Protein AF-A0A6L2MJM1-F1 (afdb_monomer_lite)

Radius of gyration: 27.19 Å; chains: 1; bounding box: 66×31×57 Å

Secondary structure (DSSP, 8-state):
-HHHHHHHHHHHHHHHHHHTS---GGGTB-TTS-B-HHHHHHH------HHHHHHHHHHHHHHHHHHHHHHHHHHHHHHHHHHHHHT----HHHHHHTTSPPPPHHHHHHHHT--

Organism: Tanacetum cinerariifolium (NCBI:txid118510)

pLDDT: mean 71.11, std 10.12, range [45.22, 91.31]

InterPro domains:
  IPR004648 Tetrapeptide transporter, OPT1/isp4 [PTHR22601] (22-107)
  IPR004813 Oligopeptide transporter, OPT superfamily [PF03169] (9-107)

Foldseek 3Di:
DVVLVVVVVVLVVVVVVVVPPDPPVVQQADPVRDGDVVSCVVVDDPPPDVVVVVSVVVVVVSVVVVVVVCCVPCVVVVVVVVVCVVVPDCDVVNVVCVVPDDDPVVVVVVVVVVD

Sequence (115 aa):
MRVLIFAIVNVFLGYILIMYLEYDIAKIVNSKFEIDYIEYGKQGKVNLSTFFAITYGFGFATIASTLTRVGLFYGKEIYQRYKACTKGKVDVHTSLMRNYKDIPLWIKYKCHLRD

Structure (mmCIF, N/CA/C/O backbone):
data_AF-A0A6L2MJM1-F1
#
_entry.id   AF-A0A6L2MJM1-F1
#
loop_
_atom_site.group_PDB
_atom_site.id
_atom_site.type_symbol
_atom_site.label_atom_id
_atom_site.label_alt_id
_atom_site.label_comp_id
_atom_site.label_asym_id
_atom_site.label_entity_id
_atom_site.label_seq_id
_atom_site.pdbx_PDB_ins_code
_atom_site.Cartn_x
_atom_site.Cartn_y
_atom_site.Cartn_z
_atom_site.occupancy
_atom_site.B_iso_or_equiv
_atom_site.auth_seq_id
_atom_site.auth_comp_id
_atom_site.auth_asym_id
_atom_site.auth_atom_id
_atom_site.pdbx_PDB_model_num
ATOM 1 N N . MET A 1 1 ? 1.430 6.263 12.903 1.00 54.59 1 MET A N 1
ATOM 2 C CA . MET A 1 1 ? 0.715 6.579 11.644 1.00 54.59 1 MET A CA 1
ATOM 3 C C . MET A 1 1 ? 1.366 7.727 10.865 1.00 54.59 1 MET A C 1
ATOM 5 O O . MET A 1 1 ? 1.631 7.545 9.688 1.00 54.59 1 MET A O 1
ATOM 9 N N . ARG A 1 2 ? 1.726 8.854 11.508 1.00 50.34 2 ARG A N 1
ATOM 10 C CA . ARG A 1 2 ? 2.435 9.988 10.865 1.00 50.34 2 ARG A CA 1
ATOM 11 C C . ARG A 1 2 ? 3.760 9.620 10.167 1.00 50.34 2 ARG A C 1
ATOM 13 O O . ARG A 1 2 ? 4.003 10.093 9.068 1.00 50.34 2 ARG A O 1
ATOM 20 N N . VAL A 1 3 ? 4.564 8.727 10.751 1.00 55.75 3 VAL A N 1
ATOM 21 C CA . VAL A 1 3 ? 5.849 8.280 10.165 1.00 55.75 3 VAL A CA 1
ATOM 22 C C . VAL A 1 3 ? 5.651 7.428 8.904 1.00 55.75 3 VAL A C 1
ATOM 24 O O . VAL A 1 3 ? 6.419 7.538 7.959 1.00 55.75 3 VAL A O 1
ATOM 27 N N . LEU A 1 4 ? 4.583 6.623 8.858 1.00 59.38 4 LEU A N 1
ATOM 28 C CA . LEU A 1 4 ? 4.282 5.764 7.711 1.00 59.38 4 LEU A CA 1
ATOM 29 C C . LEU A 1 4 ? 3.825 6.594 6.506 1.00 59.38 4 LEU A C 1
ATOM 31 O O . LEU A 1 4 ? 4.268 6.353 5.395 1.00 59.38 4 LEU A O 1
ATOM 35 N N . ILE A 1 5 ? 2.989 7.609 6.739 1.00 64.12 5 ILE A N 1
ATOM 36 C CA . ILE A 1 5 ? 2.535 8.530 5.688 1.00 64.12 5 ILE A CA 1
ATOM 37 C C . ILE A 1 5 ? 3.721 9.336 5.147 1.00 64.12 5 ILE A C 1
ATOM 39 O O . ILE A 1 5 ? 3.866 9.459 3.938 1.00 64.12 5 ILE A O 1
ATOM 43 N N . PHE A 1 6 ? 4.614 9.816 6.019 1.00 60.75 6 PHE A N 1
ATOM 44 C CA . PHE A 1 6 ? 5.819 10.530 5.588 1.00 60.75 6 PHE A CA 1
ATOM 45 C C . PHE A 1 6 ? 6.770 9.634 4.775 1.00 60.75 6 PHE A C 1
ATOM 47 O O . PHE A 1 6 ? 7.323 10.081 3.773 1.00 60.75 6 PHE A O 1
ATOM 54 N N . ALA A 1 7 ? 6.914 8.361 5.159 1.00 60.47 7 ALA A N 1
ATOM 55 C CA . ALA A 1 7 ? 7.700 7.380 4.414 1.00 60.47 7 ALA A CA 1
ATOM 56 C C . ALA A 1 7 ? 7.066 7.036 3.057 1.00 60.47 7 ALA A C 1
ATOM 58 O O . ALA A 1 7 ? 7.768 7.010 2.055 1.00 60.47 7 ALA A O 1
ATOM 59 N N . ILE A 1 8 ? 5.744 6.841 3.001 1.00 69.19 8 ILE A N 1
ATOM 60 C CA . ILE A 1 8 ? 5.022 6.564 1.751 1.00 69.19 8 ILE A CA 1
ATOM 61 C C . ILE A 1 8 ? 5.135 7.755 0.799 1.00 69.19 8 ILE A C 1
ATOM 63 O O . ILE A 1 8 ? 5.470 7.551 -0.360 1.00 69.19 8 ILE A O 1
ATOM 67 N N . VAL A 1 9 ? 4.934 8.989 1.280 1.00 72.75 9 VAL A N 1
ATOM 68 C CA . VAL A 1 9 ? 5.058 10.205 0.456 1.00 72.75 9 VAL A CA 1
ATOM 69 C C . VAL A 1 9 ? 6.485 10.375 -0.073 1.00 72.75 9 VAL A C 1
ATOM 71 O O . VAL A 1 9 ? 6.648 10.659 -1.253 1.00 72.75 9 VAL A O 1
ATOM 74 N N . ASN A 1 10 ? 7.519 10.137 0.743 1.00 61.28 10 ASN A N 1
ATOM 75 C CA . ASN A 1 10 ? 8.912 10.221 0.283 1.00 61.28 10 ASN A CA 1
ATOM 76 C C . ASN A 1 10 ? 9.290 9.097 -0.694 1.00 61.28 10 ASN A C 1
ATOM 78 O O . ASN A 1 10 ? 10.012 9.351 -1.654 1.00 61.28 10 ASN A O 1
ATOM 82 N N . VAL A 1 11 ? 8.784 7.874 -0.502 1.00 69.94 11 VAL A N 1
ATOM 83 C CA . VAL A 1 11 ? 8.998 6.759 -1.441 1.00 69.94 11 VAL A CA 1
ATOM 84 C C . VAL A 1 11 ? 8.280 7.015 -2.766 1.00 69.94 11 VAL A C 1
ATOM 86 O O . VAL A 1 11 ? 8.866 6.779 -3.815 1.00 69.94 11 VAL A O 1
ATOM 89 N N . PHE A 1 12 ? 7.056 7.548 -2.743 1.00 71.75 12 PHE A N 1
ATOM 90 C CA . PHE A 1 12 ? 6.311 7.902 -3.957 1.00 71.75 12 PHE A CA 1
ATOM 91 C C . PHE A 1 12 ? 6.956 9.072 -4.711 1.00 71.75 12 PHE A C 1
ATOM 93 O O . PHE A 1 12 ? 7.069 9.032 -5.934 1.00 71.75 12 PHE A O 1
ATOM 100 N N . LEU A 1 13 ? 7.425 10.089 -3.981 1.00 67.00 13 LEU A N 1
ATOM 101 C CA . LEU A 1 13 ? 8.143 11.228 -4.551 1.00 67.00 13 LEU A CA 1
ATOM 102 C C . LEU A 1 13 ? 9.494 10.793 -5.144 1.00 67.00 13 LEU A C 1
ATOM 104 O O . LEU A 1 13 ? 9.849 11.214 -6.241 1.00 67.00 13 LEU A O 1
ATOM 108 N N . GLY A 1 14 ? 10.205 9.884 -4.468 1.00 66.31 14 GLY A N 1
ATOM 109 C CA . GLY A 1 14 ? 11.418 9.251 -4.989 1.00 66.31 14 GLY A CA 1
ATOM 110 C C . GLY A 1 14 ? 11.156 8.359 -6.207 1.00 66.31 14 GLY A C 1
ATOM 111 O O . GLY A 1 14 ? 11.957 8.347 -7.135 1.00 66.31 14 GLY A O 1
ATOM 112 N N . TYR A 1 15 ? 10.018 7.664 -6.255 1.00 65.12 15 TYR A N 1
ATOM 113 C CA . TYR A 1 15 ? 9.613 6.836 -7.394 1.00 65.12 15 TYR A CA 1
ATOM 114 C C . TYR A 1 15 ? 9.321 7.678 -8.640 1.00 65.12 15 TYR A C 1
ATOM 116 O O . TYR A 1 15 ? 9.778 7.338 -9.727 1.00 65.12 15 TYR A O 1
ATOM 124 N N . ILE A 1 16 ? 8.642 8.818 -8.472 1.00 65.00 16 ILE A N 1
ATOM 125 C CA . ILE A 1 16 ? 8.428 9.809 -9.537 1.00 65.00 16 ILE A CA 1
ATOM 126 C C . ILE A 1 16 ? 9.755 10.365 -10.063 1.00 65.00 16 ILE A C 1
ATOM 128 O O . ILE A 1 16 ? 9.911 10.517 -11.271 1.00 65.00 16 ILE A O 1
ATOM 132 N N . LEU A 1 17 ? 10.724 10.618 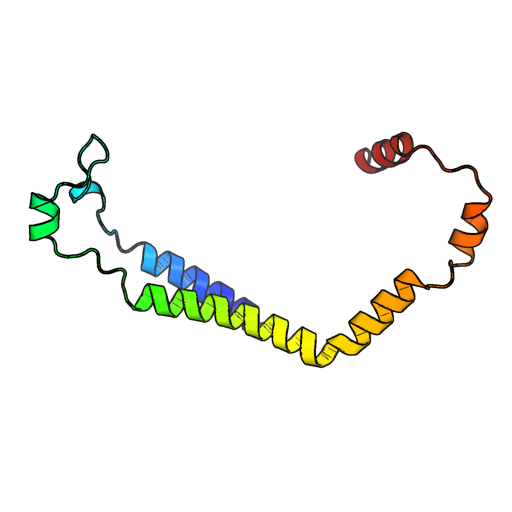-9.178 1.00 64.12 17 LEU A N 1
ATOM 133 C CA . LEU A 1 17 ? 12.022 11.165 -9.572 1.00 64.12 17 LEU A CA 1
ATOM 134 C C . LEU A 1 17 ? 12.910 10.125 -10.286 1.00 64.12 17 LEU A C 1
ATOM 136 O O . LEU A 1 17 ? 13.607 10.465 -11.235 1.00 64.12 17 LEU A O 1
ATOM 140 N N . ILE A 1 18 ? 12.869 8.856 -9.859 1.00 61.38 18 ILE A N 1
ATOM 141 C CA . ILE A 1 18 ? 13.660 7.755 -10.445 1.00 61.38 18 ILE A CA 1
ATOM 142 C C . ILE A 1 18 ? 13.055 7.265 -11.769 1.00 61.38 18 ILE A C 1
ATOM 144 O O . ILE A 1 18 ? 13.792 6.865 -12.668 1.00 61.38 18 ILE A O 1
ATOM 148 N N . MET A 1 19 ? 11.729 7.316 -11.919 1.00 59.94 19 MET A N 1
ATOM 149 C CA . MET A 1 19 ? 11.050 6.931 -13.161 1.00 59.94 19 MET A CA 1
ATOM 150 C C . MET A 1 19 ? 11.222 7.974 -14.281 1.00 59.94 19 MET A C 1
ATOM 152 O O . MET A 1 19 ? 11.053 7.637 -15.449 1.00 59.94 19 MET A O 1
ATOM 156 N N . TYR A 1 20 ? 11.606 9.212 -13.946 1.00 55.62 20 TYR A N 1
ATOM 157 C CA . TYR A 1 20 ? 11.908 10.267 -14.922 1.00 55.62 20 TYR A CA 1
ATOM 158 C C . TYR A 1 20 ? 13.303 10.157 -15.554 1.00 55.62 20 TYR A C 1
ATOM 160 O O . TYR A 1 20 ? 13.684 11.025 -16.336 1.00 55.62 20 TYR A O 1
ATOM 168 N N . LEU A 1 21 ? 14.076 9.108 -15.245 1.00 53.28 21 LEU A N 1
ATOM 169 C CA . LEU A 1 21 ? 15.259 8.792 -16.037 1.00 53.28 21 LEU A CA 1
ATOM 170 C C . LEU A 1 21 ? 14.778 8.191 -17.365 1.00 53.28 21 LEU A C 1
ATOM 172 O O . LEU A 1 21 ? 14.536 6.989 -17.455 1.00 53.28 21 LEU A O 1
ATOM 176 N N . GLU A 1 22 ? 14.555 9.075 -18.341 1.00 52.56 22 GLU A N 1
ATOM 177 C CA . GLU A 1 22 ? 14.043 8.810 -19.688 1.00 52.56 22 GLU A CA 1
ATOM 178 C C . GLU A 1 22 ? 14.609 7.512 -20.275 1.00 52.56 22 GLU A C 1
ATOM 180 O O . GLU A 1 22 ? 15.739 7.449 -20.760 1.00 52.56 22 GLU A O 1
ATOM 185 N N . TYR A 1 23 ? 13.801 6.454 -20.230 1.00 55.31 23 TYR A N 1
ATOM 186 C CA . TYR A 1 23 ? 14.033 5.274 -21.043 1.00 55.31 23 TYR A CA 1
ATOM 187 C C . TYR A 1 23 ? 13.324 5.505 -22.373 1.00 55.31 23 TYR A C 1
ATOM 189 O O . TYR A 1 23 ? 12.094 5.544 -22.437 1.00 55.31 23 TYR A O 1
ATOM 197 N N . ASP A 1 24 ? 14.111 5.709 -23.424 1.00 59.03 24 ASP A N 1
ATOM 198 C CA . ASP A 1 24 ? 13.628 6.060 -24.755 1.00 59.03 24 ASP A CA 1
ATOM 199 C C . ASP A 1 24 ? 13.020 4.828 -25.458 1.00 59.03 24 ASP A C 1
ATOM 201 O O . ASP A 1 24 ? 13.622 4.197 -26.330 1.00 59.03 24 ASP A O 1
ATOM 205 N N . ILE A 1 25 ? 11.802 4.455 -25.038 1.00 61.00 25 ILE A N 1
ATOM 206 C CA . ILE A 1 25 ? 10.995 3.364 -25.623 1.00 61.00 25 ILE A CA 1
ATOM 207 C C . ILE A 1 25 ? 10.766 3.601 -27.129 1.00 61.00 25 ILE A C 1
ATOM 209 O O . ILE A 1 25 ? 10.568 2.646 -27.885 1.00 61.00 25 ILE A O 1
ATOM 213 N N . ALA A 1 26 ? 10.819 4.860 -27.581 1.00 63.62 26 ALA A N 1
ATOM 214 C CA . ALA A 1 26 ? 10.542 5.240 -28.963 1.00 63.62 26 ALA A CA 1
ATOM 215 C C . ALA A 1 26 ? 11.582 4.705 -29.960 1.00 63.62 26 ALA A C 1
ATOM 217 O O . ALA A 1 26 ? 11.280 4.592 -31.145 1.00 63.62 26 ALA A O 1
ATOM 218 N N . LYS A 1 27 ? 12.780 4.312 -29.505 1.00 61.91 27 LYS A N 1
ATOM 219 C CA . LYS A 1 27 ? 13.795 3.685 -30.367 1.00 61.91 27 LYS A CA 1
ATOM 220 C C . LYS A 1 27 ? 13.565 2.198 -30.649 1.00 61.91 27 LYS A C 1
ATOM 222 O O . LYS A 1 27 ? 14.155 1.678 -31.588 1.00 61.91 27 LYS A O 1
ATOM 227 N N . ILE A 1 28 ? 12.763 1.506 -29.839 1.00 61.25 28 ILE A N 1
ATOM 228 C CA . ILE A 1 28 ? 12.554 0.046 -29.943 1.00 61.25 28 ILE A CA 1
ATOM 229 C C . ILE A 1 28 ? 11.263 -0.274 -30.714 1.00 61.25 28 ILE A C 1
ATOM 231 O O . ILE A 1 28 ? 11.121 -1.352 -31.295 1.00 61.25 28 ILE A O 1
ATOM 235 N N . VAL A 1 29 ? 10.313 0.662 -30.715 1.00 65.25 29 VAL A N 1
ATOM 236 C CA . VAL A 1 29 ? 8.975 0.480 -31.281 1.00 65.25 29 VAL A CA 1
ATOM 237 C C . VAL A 1 29 ? 8.872 1.230 -32.608 1.00 65.25 29 VAL A C 1
ATOM 239 O O . VAL A 1 29 ? 9.000 2.450 -32.656 1.00 65.25 29 VAL A O 1
ATOM 242 N N . ASN A 1 30 ? 8.625 0.500 -33.698 1.00 65.44 30 ASN A N 1
ATOM 243 C CA . ASN A 1 30 ? 8.398 1.091 -35.021 1.00 65.44 30 ASN A CA 1
ATOM 244 C C . ASN A 1 30 ? 7.057 1.866 -35.034 1.00 65.44 30 ASN A C 1
ATOM 246 O O . ASN A 1 30 ? 6.167 1.584 -34.234 1.00 65.44 30 ASN A O 1
ATOM 250 N N . SER A 1 31 ? 6.843 2.790 -35.978 1.00 66.94 31 SER A N 1
ATOM 251 C CA . SER A 1 31 ? 5.611 3.593 -36.146 1.00 66.94 31 SE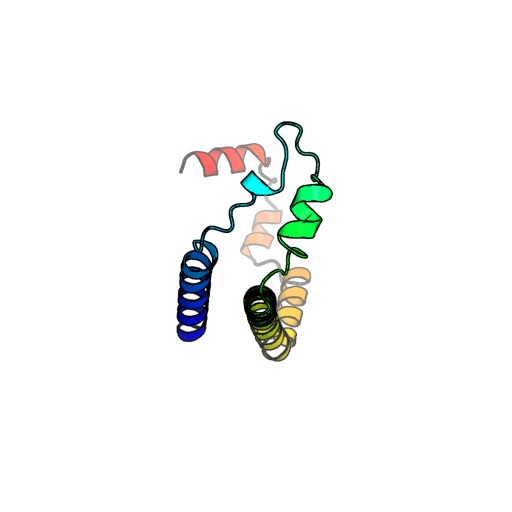R A CA 1
ATOM 252 C C . SER A 1 31 ? 4.314 2.768 -36.269 1.00 66.94 31 S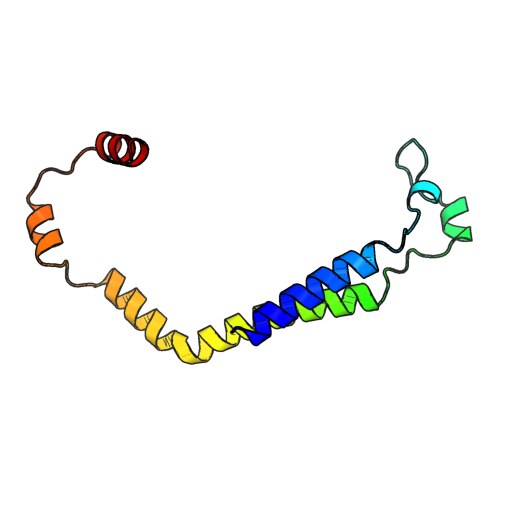ER A C 1
ATOM 254 O O . SER A 1 31 ? 3.222 3.331 -36.212 1.00 66.94 31 SER A O 1
ATOM 256 N N . LYS A 1 32 ? 4.420 1.447 -36.453 1.00 66.88 32 LYS A N 1
ATOM 257 C CA . LYS A 1 32 ? 3.312 0.480 -36.475 1.00 66.88 32 LYS A CA 1
ATOM 258 C C . LYS A 1 32 ? 3.045 -0.205 -35.124 1.00 66.88 32 LYS A C 1
ATOM 260 O O . LYS A 1 32 ? 2.215 -1.102 -35.074 1.00 66.88 32 LYS A O 1
ATOM 265 N N . PHE A 1 33 ? 3.718 0.208 -34.047 1.00 64.31 33 PHE A N 1
ATOM 266 C CA . PHE A 1 33 ? 3.656 -0.415 -32.715 1.00 64.31 33 PHE A CA 1
ATOM 267 C C . PHE A 1 33 ? 4.122 -1.882 -32.665 1.00 64.31 33 PHE A C 1
ATOM 269 O O . PHE A 1 33 ? 3.772 -2.627 -31.753 1.00 64.31 33 PHE A O 1
ATOM 276 N N . GLU A 1 34 ? 4.949 -2.294 -33.624 1.00 71.38 34 GLU A N 1
ATOM 277 C CA . GLU A 1 34 ? 5.581 -3.614 -33.653 1.00 71.38 34 GLU A CA 1
ATOM 278 C C . GLU A 1 34 ? 7.016 -3.525 -33.118 1.00 71.38 34 GLU A C 1
ATOM 280 O O . GLU A 1 34 ? 7.699 -2.508 -33.288 1.00 71.38 34 GLU A O 1
ATOM 285 N N . ILE A 1 35 ? 7.463 -4.590 -32.449 1.00 69.88 35 ILE A N 1
ATOM 286 C CA . ILE A 1 35 ? 8.808 -4.685 -31.874 1.00 69.88 35 ILE A CA 1
ATOM 287 C C . ILE A 1 35 ? 9.787 -5.021 -33.002 1.00 69.88 35 ILE A C 1
ATOM 289 O O . ILE A 1 35 ? 9.677 -6.084 -33.615 1.00 69.88 35 ILE A O 1
ATOM 293 N N . ASP A 1 36 ? 10.757 -4.142 -33.261 1.00 70.56 36 ASP A N 1
ATOM 294 C CA . ASP A 1 36 ? 11.821 -4.431 -34.224 1.00 70.56 36 ASP A CA 1
ATOM 295 C C . ASP A 1 36 ? 12.876 -5.344 -33.583 1.00 70.56 36 ASP A C 1
ATOM 297 O O . ASP A 1 36 ? 13.663 -4.932 -32.728 1.00 70.56 36 ASP A O 1
ATOM 301 N N . TYR A 1 37 ? 12.892 -6.611 -33.996 1.00 71.38 37 TYR A N 1
ATOM 302 C CA . TYR A 1 37 ? 13.803 -7.622 -33.461 1.00 71.38 37 TYR A CA 1
ATOM 303 C C . TYR A 1 37 ? 15.289 -7.343 -33.767 1.00 71.38 37 TYR A C 1
ATOM 305 O O . TYR A 1 37 ? 16.152 -7.804 -33.013 1.00 71.38 37 TYR A O 1
ATOM 313 N N . ILE A 1 38 ? 15.606 -6.585 -34.828 1.00 74.06 38 ILE A N 1
ATOM 314 C CA . ILE A 1 38 ? 16.985 -6.212 -35.194 1.00 74.06 38 ILE A CA 1
ATOM 315 C C . ILE A 1 38 ? 17.520 -5.177 -34.197 1.00 74.06 38 ILE A C 1
ATOM 317 O O . ILE A 1 38 ? 18.629 -5.321 -33.672 1.00 74.06 38 ILE A O 1
ATOM 321 N N . GLU A 1 39 ? 16.716 -4.155 -33.903 1.00 65.94 39 GLU A N 1
ATOM 322 C CA . GLU A 1 39 ? 17.065 -3.087 -32.962 1.00 65.94 39 GLU A CA 1
ATOM 323 C C . GLU A 1 39 ? 17.034 -3.600 -31.506 1.00 65.94 39 GLU A C 1
ATOM 325 O O . GLU A 1 39 ? 17.907 -3.268 -30.697 1.00 65.94 39 GLU A O 1
ATOM 330 N N . TYR A 1 40 ? 16.105 -4.516 -31.201 1.00 62.59 40 TYR A N 1
ATOM 331 C CA . TYR A 1 40 ? 16.003 -5.227 -29.921 1.00 62.59 40 TYR A CA 1
ATOM 332 C C . TYR A 1 40 ? 17.262 -6.049 -29.595 1.00 62.59 40 TYR A C 1
ATOM 334 O O . TYR A 1 40 ? 17.739 -6.049 -28.458 1.00 62.59 40 TYR A O 1
ATOM 342 N N . GLY A 1 41 ? 17.842 -6.724 -30.595 1.00 66.25 41 GLY A N 1
ATOM 343 C CA . GLY A 1 41 ? 19.086 -7.481 -30.432 1.00 66.25 41 GLY A CA 1
ATOM 344 C C . GLY A 1 41 ? 20.308 -6.601 -30.143 1.00 66.25 41 GLY A C 1
ATOM 345 O O . GLY A 1 41 ? 21.211 -7.033 -29.427 1.00 66.25 41 GLY A O 1
ATOM 346 N N . LYS A 1 42 ? 20.328 -5.362 -30.655 1.00 68.94 42 LYS A N 1
ATOM 347 C CA . LYS A 1 42 ? 21.430 -4.401 -30.459 1.00 68.94 42 LYS A CA 1
ATOM 348 C C . LYS A 1 42 ? 21.378 -3.682 -29.113 1.00 68.94 42 LYS A C 1
ATOM 350 O O . LYS A 1 42 ? 22.429 -3.442 -28.526 1.00 68.94 42 LYS A O 1
ATOM 355 N N . GLN A 1 43 ? 20.187 -3.320 -28.635 1.00 63.72 43 GLN A N 1
ATOM 356 C CA . GLN A 1 43 ? 20.030 -2.606 -27.358 1.00 63.72 43 GLN A CA 1
ATOM 357 C C . GLN A 1 43 ? 20.048 -3.536 -26.135 1.00 63.72 43 GLN A C 1
ATOM 359 O O . GLN A 1 43 ? 20.279 -3.080 -25.016 1.00 63.72 43 GLN A O 1
ATOM 364 N N . GLY A 1 44 ? 19.873 -4.843 -26.347 1.00 59.50 44 GLY A N 1
ATOM 365 C CA . GLY A 1 44 ? 19.819 -5.835 -25.278 1.00 59.50 44 GLY A CA 1
ATOM 366 C C . GLY A 1 44 ? 18.433 -5.920 -24.633 1.00 59.50 44 GLY A C 1
ATOM 367 O O . GLY A 1 44 ? 17.596 -5.031 -24.770 1.00 59.50 44 GLY A O 1
ATOM 368 N N . LYS A 1 45 ? 18.170 -7.037 -23.938 1.00 59.47 45 LYS A N 1
ATOM 369 C CA . LYS A 1 45 ? 16.894 -7.292 -23.247 1.00 59.47 45 LYS A CA 1
ATOM 370 C C . LYS A 1 45 ? 16.495 -6.089 -22.391 1.00 59.47 45 LYS A C 1
ATOM 372 O O . LYS A 1 45 ? 17.308 -5.595 -21.613 1.00 59.47 45 LYS A O 1
ATOM 377 N N . VAL A 1 46 ? 15.224 -5.692 -22.491 1.00 61.16 46 VAL A N 1
ATOM 378 C CA . VAL A 1 46 ? 14.591 -4.695 -21.616 1.00 61.16 46 VAL A CA 1
ATOM 379 C C . VAL A 1 46 ? 14.635 -5.222 -20.182 1.00 61.16 46 VAL A C 1
ATOM 381 O O . VAL A 1 46 ? 13.750 -5.945 -19.727 1.00 61.16 46 VAL A O 1
ATOM 384 N N . ASN A 1 47 ? 15.721 -4.917 -19.482 1.00 57.72 47 ASN A N 1
ATOM 385 C CA . ASN A 1 47 ? 15.893 -5.271 -18.089 1.00 57.72 47 ASN A CA 1
ATOM 386 C C . ASN A 1 47 ? 15.265 -4.149 -17.277 1.00 57.72 47 ASN A C 1
ATOM 388 O O . ASN A 1 47 ? 15.868 -3.099 -17.058 1.00 57.72 47 ASN A O 1
ATOM 392 N N . LEU A 1 48 ? 14.020 -4.373 -16.861 1.00 63.41 48 LEU A N 1
ATOM 393 C CA . LEU A 1 48 ? 13.388 -3.537 -15.855 1.00 63.41 48 LEU A CA 1
ATOM 394 C C . LEU A 1 48 ? 14.306 -3.538 -14.624 1.00 63.41 4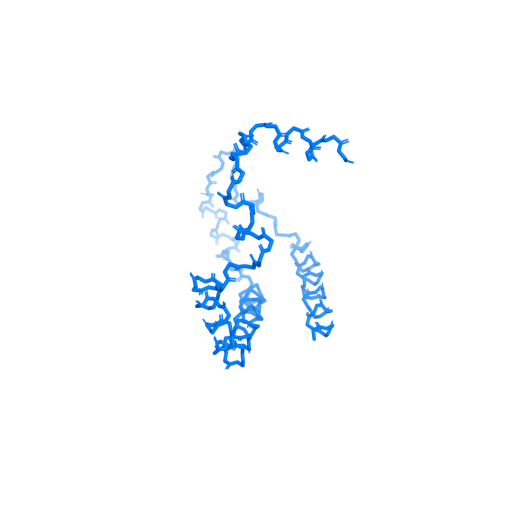8 LEU A C 1
ATOM 396 O O . LEU A 1 48 ? 14.669 -4.601 -14.121 1.00 63.41 48 LEU A O 1
ATOM 400 N N . SER A 1 49 ? 14.744 -2.355 -14.196 1.00 70.56 49 SER A N 1
ATOM 401 C CA . SER A 1 49 ? 15.754 -2.224 -13.144 1.00 70.56 49 SER A CA 1
ATOM 402 C C . SER A 1 49 ? 15.344 -2.994 -11.885 1.00 70.56 49 SER A C 1
ATOM 404 O O . SER A 1 49 ? 14.203 -2.887 -11.440 1.00 70.56 49 SER A O 1
ATOM 406 N N . THR A 1 50 ? 16.265 -3.729 -11.254 1.00 71.94 50 THR A N 1
ATOM 407 C CA . THR A 1 50 ? 16.005 -4.432 -9.981 1.00 71.94 50 THR A CA 1
ATOM 408 C C . THR A 1 50 ? 15.457 -3.484 -8.908 1.00 71.94 50 THR A C 1
ATOM 410 O O . THR A 1 50 ? 14.638 -3.878 -8.078 1.00 71.94 50 THR A O 1
ATOM 413 N N . PHE A 1 51 ? 15.834 -2.204 -8.970 1.00 68.94 51 PHE A N 1
ATOM 414 C CA . PHE A 1 51 ? 15.292 -1.153 -8.113 1.00 68.94 51 PHE A CA 1
ATOM 415 C C . PHE A 1 51 ? 13.772 -0.993 -8.251 1.00 68.94 51 PHE A C 1
ATOM 417 O O . PHE A 1 51 ? 13.092 -0.823 -7.244 1.00 68.94 51 PHE A O 1
ATOM 424 N N . PHE A 1 52 ? 13.219 -1.139 -9.459 1.00 69.81 52 PHE A N 1
ATOM 425 C CA . PHE A 1 52 ? 11.773 -1.108 -9.686 1.00 69.81 52 PHE A CA 1
ATOM 426 C C . PHE A 1 52 ? 11.064 -2.236 -8.927 1.00 69.81 52 PHE A C 1
ATOM 428 O O . PHE A 1 52 ? 10.073 -1.997 -8.233 1.00 69.81 52 PHE A O 1
ATOM 435 N N . ALA A 1 53 ? 11.600 -3.457 -9.017 1.00 78.25 53 ALA A N 1
ATOM 436 C CA . ALA A 1 53 ? 11.030 -4.618 -8.341 1.00 78.25 53 ALA A CA 1
ATOM 437 C C . ALA A 1 53 ? 11.075 -4.463 -6.811 1.00 78.25 53 ALA A C 1
ATOM 439 O O . ALA A 1 53 ? 10.092 -4.754 -6.128 1.00 78.25 53 ALA A O 1
ATOM 440 N N . ILE A 1 54 ? 12.186 -3.945 -6.275 1.00 80.06 54 ILE A N 1
ATOM 441 C CA . ILE A 1 54 ? 12.354 -3.710 -4.835 1.00 80.06 54 ILE A CA 1
ATOM 442 C C . ILE A 1 54 ? 11.360 -2.658 -4.335 1.00 80.06 54 ILE A C 1
ATOM 444 O O . ILE A 1 54 ? 10.673 -2.897 -3.340 1.00 80.06 54 ILE A O 1
ATOM 448 N N . THR A 1 55 ? 11.233 -1.515 -5.015 1.00 77.62 55 THR A N 1
ATOM 449 C CA . THR A 1 55 ? 10.327 -0.448 -4.565 1.00 77.62 55 THR A CA 1
ATOM 450 C C . THR A 1 55 ? 8.864 -0.881 -4.615 1.00 77.62 55 THR A C 1
ATOM 452 O O . THR A 1 55 ? 8.119 -0.622 -3.668 1.00 77.62 55 THR A O 1
ATOM 455 N N . TYR A 1 56 ? 8.457 -1.607 -5.660 1.00 78.12 56 TYR A N 1
ATOM 456 C CA . TYR A 1 56 ? 7.108 -2.168 -5.739 1.00 78.12 56 TYR A CA 1
ATOM 457 C C . TYR A 1 56 ? 6.851 -3.202 -4.627 1.00 78.12 56 TYR A C 1
ATOM 459 O O . TYR A 1 56 ? 5.805 -3.173 -3.972 1.00 78.12 56 TYR A O 1
ATOM 467 N N . GLY A 1 57 ? 7.837 -4.061 -4.342 1.00 83.19 57 GLY A N 1
ATOM 468 C CA . GLY A 1 57 ? 7.778 -5.025 -3.240 1.00 83.19 57 GLY A CA 1
ATOM 469 C C . GLY A 1 57 ? 7.622 -4.359 -1.869 1.00 83.19 57 GLY A C 1
ATOM 470 O O . GLY A 1 57 ? 6.782 -4.777 -1.071 1.00 83.19 57 GLY A O 1
ATOM 471 N N . PHE A 1 58 ? 8.359 -3.276 -1.610 1.00 81.00 58 PHE A N 1
ATOM 472 C CA . PHE A 1 58 ? 8.201 -2.484 -0.387 1.00 81.00 58 PHE A CA 1
ATOM 473 C C . PHE A 1 58 ? 6.826 -1.809 -0.304 1.00 81.00 58 PHE A C 1
ATOM 475 O O . PHE A 1 58 ? 6.215 -1.815 0.766 1.00 81.00 58 PHE A O 1
ATOM 482 N N . GLY A 1 59 ? 6.298 -1.294 -1.419 1.00 81.44 59 GLY A N 1
ATOM 483 C CA . GLY A 1 59 ? 4.933 -0.766 -1.491 1.00 81.44 59 GLY A CA 1
ATOM 484 C C . GLY A 1 59 ? 3.901 -1.799 -1.030 1.00 81.44 59 GLY A C 1
ATOM 485 O O . GLY A 1 59 ? 3.129 -1.540 -0.104 1.00 81.44 59 GLY A O 1
ATOM 486 N N . PHE A 1 60 ? 3.964 -3.014 -1.576 1.00 83.75 60 PHE A N 1
ATOM 487 C CA . PHE A 1 60 ? 3.099 -4.117 -1.153 1.00 83.75 60 PHE A CA 1
ATOM 488 C C . PHE A 1 60 ? 3.295 -4.488 0.328 1.00 83.75 60 PHE A C 1
ATOM 490 O O . PHE A 1 60 ? 2.321 -4.644 1.069 1.00 83.75 60 PHE A O 1
ATOM 497 N N . ALA A 1 61 ? 4.546 -4.559 0.791 1.00 85.81 61 ALA A N 1
ATOM 498 C CA . ALA A 1 61 ? 4.870 -4.888 2.177 1.00 85.81 61 ALA A CA 1
ATOM 499 C C . ALA A 1 61 ? 4.300 -3.869 3.178 1.00 85.81 61 ALA A C 1
ATOM 501 O O . ALA A 1 61 ? 3.828 -4.255 4.250 1.00 85.81 61 ALA A O 1
ATOM 502 N N . THR A 1 62 ? 4.289 -2.575 2.841 1.00 83.62 62 THR A N 1
ATOM 503 C CA . THR A 1 62 ? 3.702 -1.550 3.722 1.00 83.62 62 THR A CA 1
ATOM 504 C C . THR A 1 62 ? 2.193 -1.728 3.887 1.00 83.62 62 THR A C 1
ATOM 506 O O . THR A 1 62 ? 1.694 -1.685 5.015 1.00 83.62 62 THR A O 1
ATOM 509 N N . ILE A 1 63 ? 1.473 -2.017 2.800 1.00 84.94 63 ILE A N 1
ATOM 510 C CA . ILE A 1 63 ? 0.030 -2.289 2.837 1.00 84.94 63 ILE A CA 1
ATOM 511 C C . ILE A 1 63 ? -0.232 -3.547 3.668 1.00 84.94 63 ILE A C 1
ATOM 513 O O . ILE A 1 63 ? -1.006 -3.507 4.630 1.00 84.94 63 ILE A O 1
ATOM 517 N N . ALA A 1 64 ? 0.480 -4.636 3.372 1.00 89.12 64 ALA A N 1
ATOM 518 C CA . ALA A 1 64 ? 0.360 -5.891 4.106 1.00 89.12 64 ALA A CA 1
ATOM 519 C C . ALA A 1 64 ? 0.656 -5.722 5.609 1.00 89.12 64 ALA A C 1
ATOM 521 O O . ALA A 1 64 ? -0.059 -6.277 6.446 1.00 89.12 64 ALA A O 1
ATOM 522 N N . SER A 1 65 ? 1.648 -4.902 5.972 1.00 88.75 65 SER A N 1
ATOM 523 C CA . SER A 1 65 ? 1.993 -4.590 7.365 1.00 88.75 65 SER A CA 1
ATOM 524 C C . SER A 1 65 ? 0.854 -3.876 8.096 1.00 88.75 65 SER A C 1
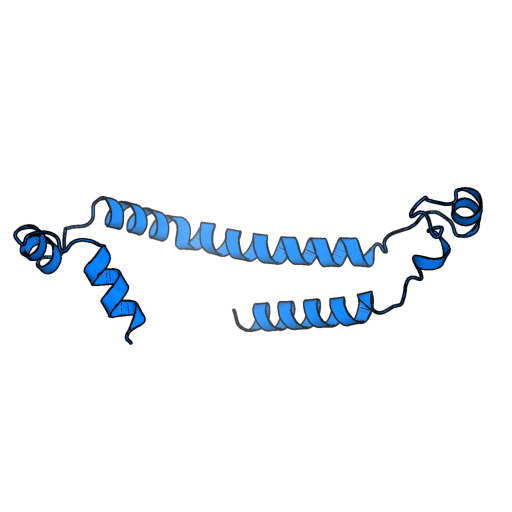ATOM 526 O O . SER A 1 65 ? 0.478 -4.274 9.202 1.00 88.75 65 SER A O 1
ATOM 528 N N . THR A 1 66 ? 0.236 -2.870 7.467 1.00 87.19 66 THR A N 1
ATOM 529 C CA . THR A 1 66 ? -0.913 -2.171 8.068 1.00 87.19 66 THR A CA 1
ATOM 530 C C . THR A 1 66 ? -2.121 -3.086 8.250 1.00 87.19 66 THR A C 1
ATOM 532 O O . THR A 1 66 ? -2.720 -3.087 9.327 1.00 87.19 66 THR A O 1
ATOM 535 N N . LEU A 1 67 ? -2.430 -3.923 7.256 1.00 88.38 67 LEU A N 1
ATOM 536 C CA . LEU A 1 67 ? -3.518 -4.899 7.340 1.00 88.38 67 LEU A CA 1
ATOM 537 C C . LEU A 1 67 ? -3.268 -5.921 8.449 1.00 88.38 67 LEU A C 1
ATOM 539 O O . LEU A 1 67 ? -4.149 -6.166 9.269 1.00 88.38 67 LEU A O 1
ATOM 543 N N . THR A 1 68 ? -2.052 -6.460 8.528 1.00 91.31 68 THR A N 1
ATOM 544 C CA . THR A 1 68 ? -1.660 -7.424 9.566 1.00 91.31 68 THR A CA 1
ATOM 545 C C . THR A 1 68 ? -1.763 -6.803 10.957 1.00 91.31 68 THR A C 1
ATOM 547 O O . THR A 1 68 ? -2.303 -7.413 11.881 1.00 91.31 68 THR A O 1
ATOM 550 N N . ARG A 1 69 ? -1.310 -5.552 11.106 1.00 86.94 69 ARG A N 1
ATOM 551 C CA . ARG A 1 69 ? -1.397 -4.796 12.360 1.00 86.94 69 ARG A CA 1
ATOM 552 C C . ARG A 1 69 ? -2.845 -4.579 12.795 1.00 86.94 69 ARG A C 1
ATOM 554 O O . ARG A 1 69 ? -3.152 -4.753 13.970 1.00 86.94 69 ARG A O 1
ATOM 561 N N . VAL A 1 70 ? -3.734 -4.200 11.883 1.00 88.94 70 VAL A N 1
ATOM 562 C CA . VAL A 1 70 ? -5.147 -3.979 12.220 1.00 88.94 70 VAL A CA 1
ATOM 563 C C . VAL A 1 70 ? -5.857 -5.308 12.490 1.00 88.94 70 VAL A C 1
ATOM 565 O O . VAL A 1 70 ? -6.582 -5.420 13.477 1.00 88.94 70 VAL A O 1
ATOM 568 N N . GLY A 1 71 ? -5.597 -6.333 11.678 1.00 88.00 71 GLY A N 1
ATOM 569 C CA . GLY A 1 71 ? -6.201 -7.658 11.811 1.00 88.00 71 GLY A CA 1
ATOM 570 C C . GLY A 1 71 ? -5.860 -8.352 13.131 1.00 88.00 71 GLY A C 1
ATOM 571 O O . GLY A 1 71 ? -6.768 -8.803 13.826 1.00 88.00 71 GLY A O 1
ATOM 572 N N . LEU A 1 72 ? -4.580 -8.395 13.520 1.00 88.12 72 LEU A N 1
ATOM 573 C CA . LEU A 1 72 ? -4.154 -9.066 14.758 1.00 88.12 72 LEU A CA 1
ATOM 574 C C . LEU A 1 72 ? -4.642 -8.355 16.025 1.00 88.12 72 LEU A C 1
ATOM 576 O O . LEU A 1 72 ? -5.089 -9.017 16.958 1.00 88.12 72 LEU A O 1
ATOM 580 N N . PHE A 1 73 ? -4.557 -7.022 16.075 1.00 83.88 73 PHE A N 1
ATOM 581 C CA . PHE A 1 73 ? -4.848 -6.276 17.305 1.00 83.88 73 PHE A CA 1
ATOM 582 C C . PHE A 1 73 ? -6.327 -5.905 17.449 1.00 83.88 73 PHE A C 1
ATOM 584 O O . PHE A 1 73 ? -6.859 -5.959 18.555 1.00 83.88 73 PHE A O 1
ATOM 591 N N . TYR A 1 74 ? -7.008 -5.573 16.350 1.00 84.00 74 TYR A N 1
ATOM 592 C CA . TYR A 1 74 ? -8.400 -5.112 16.379 1.00 84.00 74 TYR A CA 1
ATOM 593 C C . TYR A 1 74 ? -9.392 -6.120 15.790 1.00 84.00 74 TYR A C 1
ATOM 595 O O . TYR A 1 74 ? -10.596 -5.891 15.859 1.00 84.00 74 TYR A O 1
ATOM 603 N N . GLY A 1 75 ? -8.943 -7.266 15.263 1.00 83.88 75 GLY A N 1
ATOM 604 C CA . GLY A 1 75 ? -9.822 -8.238 14.601 1.00 83.88 75 GLY A CA 1
ATOM 605 C C . GLY A 1 75 ? -10.975 -8.742 15.476 1.00 83.88 75 GLY A C 1
ATOM 606 O O . GLY A 1 75 ? -12.118 -8.795 15.021 1.00 83.88 75 GLY A O 1
ATOM 607 N N . LYS A 1 76 ? -10.716 -9.047 16.758 1.00 81.69 76 LYS A N 1
ATOM 608 C CA . LYS A 1 76 ? -11.759 -9.510 17.694 1.00 81.69 76 LYS A CA 1
ATOM 609 C C . LYS A 1 76 ? -12.792 -8.419 17.985 1.00 81.69 76 LYS A C 1
ATOM 611 O O . LYS A 1 76 ? -13.985 -8.710 18.018 1.00 81.69 76 LYS A O 1
ATOM 616 N N . GLU A 1 77 ? -12.345 -7.178 18.165 1.00 83.38 77 GLU A N 1
ATOM 617 C CA . GLU A 1 77 ? -13.232 -6.035 18.399 1.00 83.38 77 GLU A CA 1
ATOM 618 C C . GLU A 1 77 ? -14.070 -5.726 17.153 1.00 83.38 77 GLU A C 1
ATOM 620 O O . GLU A 1 77 ? -15.285 -5.567 17.255 1.00 83.38 77 GLU A O 1
ATOM 625 N N . ILE A 1 78 ? -13.451 -5.728 15.970 1.00 85.38 78 ILE A N 1
ATOM 626 C CA . ILE A 1 78 ? -14.133 -5.530 14.685 1.00 85.38 78 ILE A CA 1
ATOM 627 C C . ILE A 1 78 ? -15.203 -6.604 14.483 1.00 85.38 78 ILE A C 1
ATOM 629 O O . ILE A 1 78 ? -16.339 -6.273 14.155 1.00 85.38 78 ILE A O 1
ATOM 633 N N . TYR A 1 79 ? -14.889 -7.877 14.741 1.00 83.44 79 TYR A N 1
ATOM 634 C CA . TYR A 1 79 ? -15.861 -8.965 14.619 1.00 83.44 79 TYR A CA 1
ATOM 635 C C . TYR A 1 79 ? -17.018 -8.831 15.616 1.00 83.44 79 TYR A C 1
ATOM 637 O O . TYR A 1 79 ? -18.183 -9.019 15.258 1.00 83.44 79 TYR A O 1
ATOM 645 N N . GLN A 1 80 ? -16.720 -8.470 16.866 1.00 83.38 80 GLN A N 1
ATOM 646 C CA . GLN A 1 80 ? -17.745 -8.235 17.882 1.00 83.38 80 GLN A CA 1
ATOM 647 C C . GLN A 1 80 ? -18.645 -7.055 17.515 1.00 83.38 80 GLN A C 1
ATOM 649 O O . GLN A 1 80 ? -19.864 -7.198 17.597 1.00 83.38 80 GLN A O 1
ATOM 654 N N . ARG A 1 81 ? -18.080 -5.933 17.053 1.00 81.00 81 ARG A N 1
ATOM 655 C CA . ARG A 1 81 ? -18.852 -4.777 16.579 1.00 81.00 81 ARG A CA 1
ATOM 656 C C . ARG A 1 81 ? -19.657 -5.106 15.329 1.00 81.00 81 ARG A C 1
ATOM 658 O O . ARG A 1 81 ? -20.826 -4.768 15.279 1.00 81.00 81 ARG A O 1
ATOM 665 N N . TYR A 1 82 ? -19.095 -5.833 14.370 1.00 82.56 82 TYR A N 1
ATOM 666 C CA . TYR A 1 82 ? -19.804 -6.264 13.162 1.00 82.56 82 TYR A CA 1
ATOM 667 C C . TYR A 1 82 ? -21.005 -7.167 13.490 1.00 82.56 82 TYR A C 1
ATOM 669 O O . TYR A 1 82 ? -22.128 -6.947 13.022 1.00 82.56 82 TYR A O 1
ATOM 677 N N . LYS A 1 83 ? -20.803 -8.142 14.386 1.00 80.88 83 LYS A N 1
ATOM 678 C CA . LYS A 1 83 ? -21.874 -9.001 14.907 1.00 80.88 83 LYS A CA 1
ATOM 679 C C . LYS A 1 83 ? -22.898 -8.205 15.718 1.00 80.88 83 LYS A C 1
ATOM 681 O O . LYS A 1 83 ? -24.090 -8.485 15.620 1.00 80.88 83 LYS A O 1
ATOM 686 N N . ALA A 1 84 ? -22.451 -7.219 16.493 1.00 77.94 84 ALA A N 1
ATOM 687 C CA . ALA A 1 84 ? -23.309 -6.324 17.259 1.00 77.94 84 ALA A CA 1
ATOM 688 C C . ALA A 1 84 ? -24.026 -5.286 16.391 1.00 77.94 84 ALA A C 1
ATOM 690 O O . ALA A 1 84 ? -25.070 -4.831 16.805 1.00 77.94 84 ALA A O 1
ATOM 691 N N . CYS A 1 85 ? -23.547 -4.933 15.200 1.00 69.56 85 CYS A N 1
ATOM 692 C CA . CYS A 1 85 ? -24.310 -4.140 14.234 1.00 69.56 85 CYS A CA 1
ATOM 693 C C . CYS A 1 85 ? -25.380 -5.006 13.561 1.00 69.56 85 CYS A C 1
ATOM 695 O O . CYS A 1 85 ? -26.513 -4.574 13.400 1.00 69.56 85 CYS A O 1
ATOM 697 N N . THR A 1 86 ? -25.051 -6.264 13.250 1.00 67.81 86 THR A N 1
ATOM 698 C CA . THR A 1 86 ? -25.998 -7.219 12.646 1.00 67.81 86 THR A CA 1
ATOM 699 C C . THR A 1 86 ? -27.102 -7.641 13.622 1.00 67.81 86 THR A C 1
ATOM 701 O O . THR A 1 86 ? -28.245 -7.847 13.227 1.00 67.81 86 THR A O 1
ATOM 704 N N . LYS A 1 87 ? -26.771 -7.773 14.913 1.00 66.06 87 LYS A N 1
ATOM 705 C CA . LYS A 1 87 ? -27.711 -8.122 15.996 1.00 66.06 87 LYS A CA 1
ATOM 706 C C . LYS A 1 87 ? -28.084 -6.931 16.883 1.00 66.06 87 LYS A C 1
ATOM 708 O O . LYS A 1 87 ? -28.650 -7.129 17.958 1.00 66.06 87 LYS A O 1
ATOM 713 N N . GLY A 1 88 ? -27.691 -5.725 16.490 1.00 58.12 88 GLY A N 1
ATOM 714 C CA . GLY A 1 88 ? -27.741 -4.544 17.342 1.00 58.12 88 GLY A CA 1
ATOM 715 C C . GLY A 1 88 ? -29.151 -4.234 17.763 1.00 58.12 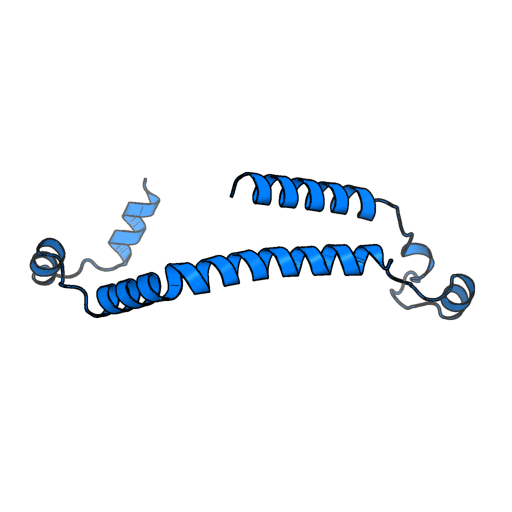88 GLY A C 1
ATOM 716 O O . GLY A 1 88 ? -30.062 -4.264 16.938 1.00 58.12 88 GLY A O 1
ATOM 717 N N . LYS A 1 89 ? -29.320 -3.944 19.057 1.00 59.03 89 LYS A N 1
ATOM 718 C CA . LYS A 1 89 ? -30.555 -3.362 19.570 1.00 59.03 89 LYS A CA 1
ATOM 719 C C . LYS A 1 89 ? -30.868 -2.166 18.688 1.00 59.03 89 LYS A C 1
ATOM 721 O O . LYS A 1 89 ? -30.098 -1.211 18.675 1.00 59.03 89 LYS A O 1
ATOM 726 N N . VAL A 1 90 ? -31.972 -2.267 17.956 1.00 61.56 90 VAL A N 1
ATOM 727 C CA . VAL A 1 90 ? -32.623 -1.122 17.334 1.00 61.56 90 VAL A CA 1
ATOM 728 C C . VAL A 1 90 ? -32.708 -0.064 18.420 1.00 61.56 90 VAL A C 1
ATOM 730 O O . VAL A 1 90 ? -33.340 -0.276 19.457 1.00 61.56 90 VAL A O 1
ATOM 733 N N . ASP A 1 91 ? -31.965 1.013 18.230 1.00 72.31 91 ASP A N 1
ATOM 734 C CA . ASP A 1 91 ? -32.019 2.188 19.074 1.00 72.31 91 ASP A CA 1
ATOM 735 C C . ASP A 1 91 ? -33.484 2.619 19.208 1.00 72.31 91 ASP A C 1
ATOM 737 O O . ASP A 1 91 ? -34.280 2.450 18.284 1.00 72.31 91 ASP A O 1
ATOM 741 N N . VAL A 1 92 ? -33.871 3.130 20.382 1.00 69.81 92 VAL A N 1
ATOM 742 C CA . VAL A 1 92 ? -35.272 3.499 20.669 1.00 69.81 92 VAL A CA 1
ATOM 743 C C . VAL A 1 92 ? -35.810 4.452 19.597 1.00 69.81 92 VAL A C 1
ATOM 745 O O . VAL A 1 92 ? -36.971 4.352 19.215 1.00 69.81 92 VAL A O 1
ATOM 748 N N . HIS A 1 93 ? -34.940 5.300 19.042 1.00 73.19 93 HIS A N 1
ATOM 749 C CA . HIS A 1 93 ? -35.243 6.155 17.904 1.00 73.19 93 HIS A CA 1
ATOM 750 C C . HIS A 1 93 ? -35.610 5.352 16.645 1.00 73.19 93 HIS A C 1
ATOM 752 O O . HIS A 1 93 ? -36.709 5.525 16.126 1.00 73.19 93 HIS A O 1
ATOM 758 N N . THR A 1 94 ? -34.773 4.410 16.198 1.00 71.69 94 THR A N 1
ATOM 759 C CA . THR A 1 94 ? -35.110 3.518 15.073 1.00 71.69 94 THR A CA 1
ATOM 760 C C . THR A 1 94 ? -36.323 2.624 15.366 1.00 71.69 94 THR A C 1
ATOM 762 O O . THR A 1 94 ? -37.129 2.362 14.473 1.00 71.69 94 THR A O 1
ATOM 765 N N . SER A 1 95 ? -36.521 2.191 16.614 1.00 73.62 95 SER A N 1
ATOM 766 C CA . SER A 1 95 ? -37.713 1.432 17.015 1.00 73.62 95 SER A CA 1
ATOM 767 C C . SER A 1 95 ? -38.997 2.268 16.942 1.00 73.62 95 SER A C 1
ATOM 769 O O . SER A 1 95 ? -40.033 1.737 16.554 1.00 73.62 95 SER A O 1
ATOM 771 N N . LEU A 1 96 ? -38.939 3.560 17.284 1.00 77.38 96 LEU A N 1
ATOM 772 C CA . LEU A 1 96 ? -40.050 4.504 17.118 1.00 77.38 96 LEU A CA 1
ATOM 773 C C . LEU A 1 96 ? -40.287 4.828 15.636 1.00 77.38 96 LEU A C 1
ATOM 775 O O . LEU A 1 96 ? -41.434 4.877 15.200 1.00 77.38 96 LEU A O 1
ATOM 779 N N . MET A 1 97 ? -39.215 4.979 14.851 1.00 76.25 97 MET A N 1
ATOM 780 C CA . MET A 1 97 ? -39.284 5.264 13.412 1.00 76.25 97 MET A CA 1
ATOM 781 C C . MET A 1 97 ? -39.849 4.101 12.590 1.00 76.25 97 MET A C 1
ATOM 783 O O . MET A 1 97 ? -40.472 4.348 11.565 1.00 76.25 97 MET A O 1
ATOM 787 N N . ARG A 1 98 ? -39.734 2.849 13.057 1.00 73.81 98 ARG A N 1
ATOM 788 C CA . ARG A 1 98 ? -40.376 1.680 12.418 1.00 73.81 98 ARG A CA 1
ATOM 789 C C . ARG A 1 98 ? -41.901 1.758 12.351 1.00 73.81 98 ARG A C 1
ATOM 791 O O . ARG A 1 98 ? -42.496 1.062 11.538 1.00 73.81 98 ARG A O 1
ATOM 798 N N . ASN A 1 99 ? -42.525 2.551 13.221 1.00 79.00 99 ASN A N 1
ATOM 799 C CA . ASN A 1 99 ? -43.977 2.726 13.241 1.00 79.00 99 ASN A CA 1
ATOM 800 C C . ASN A 1 99 ? -44.450 3.836 12.283 1.00 79.00 99 ASN A C 1
ATOM 802 O O . ASN A 1 99 ? -45.650 4.018 12.087 1.00 79.00 99 ASN A O 1
ATOM 806 N N . TYR A 1 100 ? -43.514 4.585 11.696 1.00 79.62 100 TYR A N 1
ATOM 807 C CA . TYR A 1 100 ? -43.795 5.590 10.681 1.00 79.62 100 TYR A CA 1
ATOM 808 C C . TYR A 1 100 ? -43.667 4.978 9.285 1.00 79.62 100 TYR A C 1
ATOM 810 O O . TYR A 1 100 ? -42.862 4.085 9.041 1.00 79.62 100 TYR A O 1
ATOM 818 N N . LYS A 1 101 ? -44.490 5.462 8.350 1.00 77.75 101 LYS A N 1
ATOM 819 C CA . LYS A 1 101 ? -44.472 5.008 6.956 1.00 77.75 101 LYS A CA 1
ATOM 820 C C . LYS A 1 101 ? -43.142 5.415 6.319 1.00 77.75 101 LYS A C 1
ATOM 822 O O . LYS A 1 101 ? -42.812 6.602 6.330 1.00 77.75 101 LYS A O 1
ATOM 827 N N . ASP A 1 102 ? -42.407 4.449 5.769 1.00 73.50 102 ASP A N 1
ATOM 828 C CA . ASP A 1 102 ? -41.118 4.714 5.132 1.00 73.50 102 ASP A CA 1
ATOM 829 C C . ASP A 1 102 ? -41.260 5.783 4.049 1.00 73.50 102 ASP A C 1
ATOM 831 O O . ASP A 1 102 ? -42.119 5.718 3.162 1.00 73.50 102 ASP A O 1
ATOM 835 N N . ILE A 1 103 ? -40.399 6.793 4.135 1.00 73.19 103 ILE A N 1
ATOM 836 C CA . ILE A 1 103 ? -40.355 7.865 3.153 1.00 73.19 103 ILE A CA 1
ATOM 837 C C . ILE A 1 103 ? -39.755 7.256 1.885 1.00 73.19 103 ILE A C 1
ATOM 839 O O . ILE A 1 103 ? -38.679 6.650 1.951 1.00 73.19 103 ILE A O 1
ATOM 843 N N . PRO A 1 104 ? -40.402 7.405 0.723 1.00 77.88 104 PRO A N 1
ATOM 844 C CA . PRO A 1 104 ? -39.867 6.851 -0.502 1.00 77.88 104 PRO A CA 1
ATOM 845 C C . PRO A 1 104 ? -38.472 7.435 -0.770 1.00 77.88 104 PRO A C 1
ATOM 847 O O . PRO A 1 104 ? -38.250 8.645 -0.660 1.00 77.88 104 PRO A O 1
ATOM 850 N N . LEU A 1 105 ? -37.530 6.548 -1.121 1.00 72.00 105 LEU A N 1
ATOM 851 C CA . LEU A 1 105 ? -36.088 6.821 -1.247 1.00 72.00 105 LEU A CA 1
ATOM 852 C C . LEU A 1 105 ? -35.769 8.070 -2.082 1.00 72.00 105 LEU A C 1
ATOM 854 O O . LEU A 1 105 ? -34.749 8.716 -1.850 1.00 72.00 105 LEU A O 1
ATOM 858 N N . TRP A 1 106 ? -36.670 8.448 -2.991 1.00 75.69 106 TRP A N 1
ATOM 859 C CA . TRP A 1 106 ? -36.515 9.586 -3.882 1.00 75.69 106 TRP A CA 1
ATOM 860 C C . TRP A 1 106 ? -36.649 10.973 -3.316 1.00 75.69 106 TRP A C 1
ATOM 862 O O . TRP A 1 106 ? -36.005 11.907 -3.796 1.00 75.69 106 TRP A O 1
ATOM 872 N N . ILE A 1 107 ? -37.402 11.110 -2.242 1.00 74.06 107 ILE A N 1
ATOM 873 C CA . ILE A 1 107 ? -37.477 12.389 -1.549 1.00 74.06 107 ILE A CA 1
ATOM 874 C C . ILE A 1 107 ? -36.202 12.585 -0.713 1.00 74.06 107 ILE A C 1
ATOM 876 O O . ILE A 1 107 ? -35.660 13.686 -0.655 1.00 74.06 107 ILE A O 1
ATOM 880 N N . LYS A 1 108 ? -35.646 11.495 -0.165 1.00 73.69 108 LYS A N 1
ATOM 881 C CA . LYS A 1 108 ? -34.424 11.513 0.649 1.00 73.69 108 LYS A CA 1
ATOM 882 C C . LYS A 1 108 ? -33.186 11.944 -0.145 1.00 73.69 108 LYS A C 1
ATOM 884 O O . LYS A 1 108 ? -32.454 12.818 0.312 1.00 73.69 108 LYS A O 1
ATOM 889 N N . TYR A 1 109 ? -32.964 11.385 -1.337 1.00 71.56 109 TYR A N 1
ATOM 890 C CA . TYR A 1 109 ? -31.810 11.775 -2.160 1.00 71.56 109 TYR A CA 1
ATOM 891 C C . TYR A 1 109 ? -31.930 13.191 -2.737 1.00 71.56 109 TYR A C 1
ATOM 893 O O . TYR A 1 109 ? -30.922 13.859 -2.944 1.00 71.56 109 TYR A O 1
ATOM 901 N N . LYS A 1 110 ? -33.158 13.680 -2.953 1.00 71.06 110 LYS A N 1
ATOM 902 C CA . LYS A 1 110 ? -33.407 15.029 -3.476 1.00 71.06 110 LYS A CA 1
ATOM 903 C C . LYS A 1 110 ? -33.131 16.124 -2.441 1.00 71.06 110 LYS A C 1
ATOM 905 O O . LYS A 1 110 ? -32.742 17.220 -2.830 1.00 71.06 110 LYS A O 1
ATOM 910 N N . CYS A 1 111 ? -33.335 15.842 -1.154 1.00 63.66 111 CYS A N 1
ATOM 911 C CA . CYS A 1 111 ? -32.972 16.760 -0.072 1.00 63.66 111 CYS A CA 1
ATOM 912 C C . CYS A 1 111 ? -31.454 16.831 0.136 1.00 63.66 111 CYS A C 1
ATOM 914 O O . CYS A 1 111 ? -30.932 17.926 0.244 1.00 63.66 111 CYS A O 1
ATOM 916 N N . HIS A 1 112 ? -30.743 15.701 0.093 1.00 68.50 112 HIS A N 1
ATOM 917 C CA . HIS A 1 112 ? -29.291 15.674 0.322 1.00 68.50 112 HIS A CA 1
ATOM 918 C C . HIS A 1 112 ? -28.459 16.372 -0.772 1.00 68.50 112 HIS A C 1
ATOM 920 O O . HIS A 1 112 ? -27.337 16.781 -0.520 1.00 68.50 112 HIS A O 1
ATOM 926 N N . LEU A 1 113 ? -28.995 16.504 -1.990 1.00 65.00 113 LEU A N 1
ATOM 927 C CA . LEU A 1 113 ? -28.354 17.212 -3.110 1.00 65.00 113 LEU A CA 1
ATOM 928 C C . LEU A 1 113 ? -28.683 18.718 -3.152 1.00 65.00 113 LEU A C 1
ATOM 930 O O . LEU A 1 113 ? -28.355 19.385 -4.134 1.00 65.00 113 LEU A O 1
ATOM 934 N N . ARG A 1 114 ? -29.406 19.237 -2.152 1.00 61.31 114 ARG A N 1
ATOM 935 C CA . ARG A 1 114 ? -29.785 20.657 -2.033 1.00 61.31 114 ARG A CA 1
ATOM 936 C C . ARG A 1 114 ? -29.041 21.374 -0.895 1.00 61.31 114 ARG A C 1
ATOM 938 O O . ARG A 1 114 ? -29.218 22.579 -0.741 1.00 61.31 114 ARG A O 1
ATOM 945 N N . ASP A 1 115 ? -28.229 20.637 -0.147 1.00 45.22 115 ASP A N 1
ATOM 946 C CA . ASP A 1 115 ? -27.312 21.141 0.877 1.00 45.22 115 ASP A CA 1
ATOM 947 C C . ASP A 1 115 ? -25.902 21.264 0.273 1.00 45.22 115 ASP A C 1
ATOM 949 O O . ASP A 1 115 ? -25.183 22.223 0.635 1.00 45.22 115 ASP A O 1
#